Protein AF-A0A2V2XGJ8-F1 (afdb_monomer_lite)

InterPro domains:
  IPR036691 Endonuclease/exonuclease/phosphatase superfamily [SSF56219] (13-63)

pLDDT: mean 72.67, std 12.65, range [41.47, 87.88]

Sequence (64 aa):
MLPGTDLLETIAVRAFSQGCPSICVVNLYNPPTATVQRFSFIIAILRSGPAAIIAGELNLHHGL

Structure (mmCIF, N/CA/C/O backbone):
data_AF-A0A2V2XGJ8-F1
#
_entry.id   AF-A0A2V2XGJ8-F1
#
loop_
_atom_site.group_PDB
_atom_site.id
_atom_site.type_symbol
_atom_site.label_atom_id
_atom_site.label_alt_id
_atom_site.label_comp_id
_atom_site.label_asym_id
_atom_site.label_entity_id
_atom_site.label_seq_id
_atom_site.pdbx_PDB_ins_code
_atom_site.Cartn_x
_atom_site.Cartn_y
_atom_site.Cartn_z
_atom_site.occupancy
_atom_site.B_iso_or_equiv
_atom_site.auth_seq_id
_atom_site.auth_comp_id
_atom_site.auth_asym_id
_atom_site.auth_atom_id
_atom_site.pdbx_PDB_model_num
ATOM 1 N N . MET A 1 1 ? 5.166 17.107 -11.160 1.00 44.16 1 MET A N 1
ATOM 2 C CA . MET A 1 1 ? 4.975 15.726 -11.650 1.00 44.16 1 MET A CA 1
ATOM 3 C C . MET A 1 1 ? 3.620 15.670 -12.323 1.00 44.16 1 MET A C 1
ATOM 5 O O . MET A 1 1 ? 2.648 16.053 -11.681 1.00 44.16 1 MET A O 1
ATOM 9 N N . LEU A 1 2 ? 3.569 15.309 -13.609 1.00 41.47 2 LEU A N 1
ATOM 10 C CA . LEU A 1 2 ? 2.296 15.057 -14.283 1.00 41.47 2 LEU A CA 1
ATOM 11 C C . LEU A 1 2 ? 1.693 13.754 -13.727 1.00 41.47 2 LEU A C 1
ATOM 13 O O . LEU A 1 2 ? 2.433 12.788 -13.535 1.00 41.47 2 LEU A O 1
ATOM 17 N N . PRO A 1 3 ? 0.381 13.707 -13.455 1.00 41.53 3 PRO A N 1
ATOM 18 C CA . PRO A 1 3 ? -0.284 12.463 -13.095 1.00 41.53 3 PRO A CA 1
ATOM 19 C C . PRO A 1 3 ? -0.244 11.528 -14.312 1.00 41.53 3 PRO A C 1
ATOM 21 O O . PRO A 1 3 ? -0.750 11.883 -15.373 1.00 41.53 3 PRO A O 1
ATOM 24 N N . GLY A 1 4 ? 0.406 10.369 -14.177 1.00 48.53 4 GLY A N 1
ATOM 25 C CA . GLY A 1 4 ? 0.492 9.354 -15.238 1.00 48.53 4 GLY A CA 1
ATOM 26 C C . GLY A 1 4 ? 1.896 9.037 -15.765 1.00 48.53 4 GLY A C 1
ATOM 27 O O . GLY A 1 4 ? 2.020 8.194 -16.644 1.00 48.53 4 GLY A O 1
ATOM 28 N N . THR A 1 5 ? 2.954 9.665 -15.240 1.00 47.94 5 THR A N 1
ATOM 29 C CA . THR A 1 5 ? 4.355 9.325 -15.585 1.00 47.94 5 THR A CA 1
ATOM 30 C C . THR A 1 5 ? 5.086 8.507 -14.519 1.00 47.94 5 THR A C 1
ATOM 32 O O . THR A 1 5 ? 6.290 8.292 -14.640 1.00 47.94 5 THR A O 1
ATOM 35 N N . ASP A 1 6 ? 4.399 8.056 -13.469 1.00 53.00 6 ASP A N 1
ATOM 36 C CA . ASP A 1 6 ? 4.960 7.033 -12.592 1.00 53.00 6 ASP A CA 1
ATOM 37 C C . ASP A 1 6 ? 4.807 5.691 -13.315 1.00 53.00 6 ASP A C 1
ATOM 39 O O . ASP A 1 6 ? 3.711 5.159 -13.446 1.00 53.00 6 ASP A O 1
ATOM 43 N N . LEU A 1 7 ? 5.927 5.155 -13.807 1.00 59.66 7 LEU A N 1
ATOM 44 C CA . LEU A 1 7 ? 6.053 3.813 -14.400 1.00 59.66 7 LEU A CA 1
ATOM 45 C C . LEU A 1 7 ? 5.525 2.684 -13.492 1.00 59.66 7 LEU A C 1
ATOM 47 O O . LEU A 1 7 ? 5.393 1.545 -13.933 1.00 59.66 7 LEU A O 1
ATOM 51 N N . LEU A 1 8 ? 5.257 3.008 -12.227 1.00 62.88 8 LEU A N 1
ATOM 52 C CA . LEU A 1 8 ? 4.795 2.111 -11.192 1.00 62.88 8 LEU A CA 1
ATOM 53 C C . LEU A 1 8 ? 3.297 2.322 -10.976 1.00 62.88 8 LEU A C 1
ATOM 55 O O . LEU A 1 8 ? 2.862 3.317 -10.385 1.00 62.88 8 LEU A O 1
ATOM 59 N N . GLU A 1 9 ? 2.504 1.372 -11.454 1.00 65.50 9 GLU A N 1
ATOM 60 C CA . GLU A 1 9 ? 1.072 1.385 -11.210 1.00 65.50 9 GLU A CA 1
ATOM 61 C C . GLU A 1 9 ? 0.844 1.120 -9.720 1.00 65.50 9 GLU A C 1
ATOM 63 O O . GLU A 1 9 ? 1.280 0.110 -9.163 1.00 65.50 9 GLU A O 1
ATOM 68 N N . THR A 1 10 ? 0.226 2.089 -9.049 1.00 70.81 10 THR A N 1
ATOM 69 C CA . THR A 1 10 ? 0.041 2.068 -7.599 1.00 70.81 10 THR A CA 1
ATOM 70 C C . THR A 1 10 ? -1.430 2.243 -7.282 1.00 70.81 10 THR A C 1
ATOM 72 O O . THR A 1 10 ? -2.015 3.283 -7.584 1.00 70.81 10 THR A O 1
ATOM 75 N N . ILE A 1 11 ? -2.018 1.254 -6.617 1.00 78.69 11 ILE A N 1
ATOM 76 C CA . ILE A 1 11 ? -3.373 1.349 -6.076 1.00 78.69 11 ILE A CA 1
ATOM 77 C C . ILE A 1 11 ? -3.254 1.463 -4.562 1.00 78.69 11 ILE A C 1
ATOM 79 O O . ILE A 1 11 ? -2.764 0.548 -3.905 1.00 78.69 11 ILE A O 1
ATOM 83 N N . ALA A 1 12 ? -3.710 2.582 -4.002 1.00 82.19 12 ALA A N 1
ATOM 84 C CA . ALA A 1 12 ? -3.755 2.802 -2.562 1.00 82.19 12 ALA A CA 1
ATOM 85 C C . ALA A 1 12 ? -5.208 2.859 -2.084 1.00 82.19 12 ALA A C 1
ATOM 87 O O . ALA A 1 12 ? -6.001 3.669 -2.564 1.00 82.19 12 ALA A O 1
ATOM 88 N N . VAL A 1 13 ? -5.550 2.014 -1.114 1.00 83.25 13 VAL A N 1
ATOM 89 C CA . VAL A 1 13 ? -6.875 1.944 -0.497 1.00 83.25 13 VAL A CA 1
ATOM 90 C C . VAL A 1 13 ? -6.729 2.145 1.001 1.00 83.25 13 VAL A C 1
ATOM 92 O O . VAL A 1 13 ? -5.898 1.516 1.647 1.00 83.25 13 VAL A O 1
ATOM 95 N N . ARG A 1 14 ? -7.561 3.008 1.582 1.00 86.19 14 ARG A N 1
ATOM 96 C CA . ARG A 1 14 ? -7.641 3.159 3.035 1.00 86.19 14 ARG A CA 1
ATOM 97 C C . ARG A 1 14 ? -8.836 2.376 3.553 1.00 86.19 14 ARG A C 1
ATOM 99 O O . ARG A 1 14 ? -9.974 2.708 3.236 1.00 86.19 14 ARG A O 1
ATOM 106 N N . ALA A 1 15 ? -8.570 1.352 4.352 1.00 85.12 15 ALA A N 1
ATOM 107 C CA . ALA A 1 15 ? -9.599 0.583 5.026 1.00 85.12 15 ALA A CA 1
ATOM 108 C C . ALA A 1 15 ? -9.889 1.197 6.400 1.00 85.12 15 ALA A C 1
ATOM 110 O O . ALA A 1 15 ? -8.980 1.482 7.185 1.00 85.12 15 ALA A O 1
ATOM 111 N N 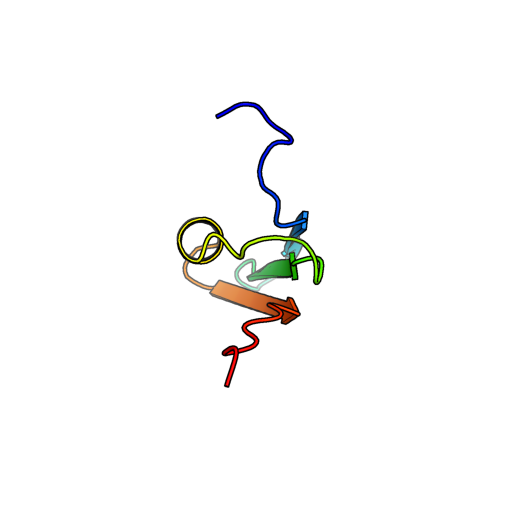. PHE A 1 16 ? -11.174 1.390 6.683 1.00 86.19 16 PHE A N 1
ATOM 112 C CA . PHE A 1 16 ? -11.679 1.837 7.973 1.00 86.19 16 PHE A CA 1
ATOM 113 C C . PHE A 1 16 ? -12.499 0.702 8.572 1.00 86.19 16 PHE A C 1
ATOM 115 O O . PHE A 1 16 ? -13.453 0.237 7.953 1.00 86.19 16 PHE A O 1
ATOM 122 N N . SER A 1 17 ? -12.129 0.259 9.770 1.00 81.25 17 SER A N 1
ATOM 123 C CA . SER A 1 17 ? -12.936 -0.675 10.553 1.00 81.25 17 SER A CA 1
ATOM 124 C C . SER A 1 17 ? -13.564 0.080 11.720 1.00 81.25 17 SER A C 1
ATOM 126 O O . SER A 1 17 ? -12.919 0.943 12.322 1.00 81.25 17 SER A O 1
ATOM 128 N N . GLN A 1 18 ? -14.826 -0.213 12.037 1.00 83.69 18 GLN A N 1
ATOM 129 C CA . GLN A 1 18 ? -15.499 0.414 13.173 1.00 83.69 18 GLN A CA 1
ATOM 130 C C . GLN A 1 18 ? -14.767 0.062 14.473 1.00 83.69 18 GLN A C 1
ATOM 132 O O . GLN A 1 18 ? -14.601 -1.106 14.808 1.00 83.69 18 GLN A O 1
ATOM 137 N N . GLY A 1 19 ? -14.321 1.089 15.199 1.00 84.31 19 GLY A N 1
ATOM 138 C CA . GLY A 1 19 ? -13.600 0.924 16.462 1.00 84.31 19 GLY A CA 1
ATOM 139 C C . GLY A 1 19 ? -12.098 0.645 16.333 1.00 84.31 19 GLY A C 1
ATOM 140 O O . GLY A 1 19 ? -11.451 0.430 17.354 1.00 84.31 19 GLY A O 1
ATOM 141 N N . CYS A 1 20 ? -11.515 0.678 15.127 1.00 78.56 20 CYS A N 1
ATOM 142 C CA . CYS A 1 20 ? -10.071 0.514 14.929 1.00 78.56 20 CYS A CA 1
ATOM 143 C C . CYS A 1 20 ? -9.446 1.686 14.151 1.00 78.56 20 CYS A C 1
ATOM 145 O O . CYS A 1 20 ? -10.127 2.338 13.354 1.00 78.56 20 CYS A O 1
ATOM 147 N N . PRO A 1 21 ? -8.135 1.940 14.323 1.00 82.25 21 PRO A N 1
ATOM 148 C CA . PRO A 1 21 ? -7.400 2.865 13.467 1.00 82.25 21 PRO A CA 1
ATOM 149 C C . PRO A 1 21 ? -7.468 2.441 11.993 1.00 82.25 21 PRO A C 1
ATOM 151 O O . PRO A 1 21 ? -7.409 1.252 11.678 1.00 82.25 21 PRO A O 1
ATOM 154 N N . SER A 1 22 ? -7.567 3.413 11.081 1.00 86.38 22 SER A N 1
ATOM 155 C CA . SER A 1 22 ? -7.553 3.133 9.640 1.00 86.38 22 SER A CA 1
ATOM 156 C C . SER A 1 22 ? -6.213 2.538 9.210 1.00 86.38 22 SER A C 1
ATOM 158 O O . SER A 1 22 ? -5.172 3.039 9.641 1.00 86.38 22 SER A O 1
ATOM 160 N N . ILE A 1 23 ? -6.234 1.578 8.289 1.00 87.88 23 ILE A N 1
ATOM 161 C CA . ILE A 1 23 ? -5.028 1.007 7.682 1.00 87.88 23 ILE A CA 1
ATOM 162 C C . ILE A 1 23 ? -4.960 1.367 6.197 1.00 87.88 23 ILE A C 1
ATOM 164 O O . ILE A 1 23 ? -5.967 1.330 5.489 1.00 87.88 23 ILE A O 1
ATOM 168 N N . CYS A 1 24 ? -3.781 1.761 5.724 1.00 87.06 24 CYS A N 1
ATOM 169 C CA . CYS A 1 24 ? -3.530 1.985 4.303 1.00 87.06 24 CYS A CA 1
ATOM 170 C C . CYS A 1 24 ? -3.031 0.682 3.674 1.00 87.06 24 CYS A C 1
ATOM 172 O O . CYS A 1 24 ? -2.081 0.089 4.172 1.00 87.06 24 CYS A O 1
ATOM 174 N N . VAL A 1 25 ? -3.645 0.231 2.591 1.00 86.06 25 VAL A N 1
ATOM 175 C CA . VAL A 1 25 ? -3.175 -0.903 1.796 1.00 86.06 25 VAL A CA 1
ATOM 176 C C . VAL A 1 25 ? -2.742 -0.363 0.450 1.00 86.06 25 VAL A C 1
ATOM 178 O O . VAL A 1 25 ? -3.536 0.249 -0.261 1.00 86.06 25 VAL A O 1
ATOM 181 N N . VAL A 1 26 ? -1.479 -0.576 0.111 1.00 84.44 26 VAL A N 1
ATOM 182 C CA . VAL A 1 26 ? -0.904 -0.145 -1.157 1.00 84.44 26 VAL A CA 1
ATOM 183 C C . VAL A 1 26 ? -0.483 -1.380 -1.932 1.00 84.44 26 VAL A C 1
ATOM 185 O O . VAL A 1 26 ? 0.363 -2.140 -1.466 1.00 84.44 26 VAL A O 1
ATOM 188 N N . ASN A 1 27 ? -1.087 -1.578 -3.101 1.00 84.62 27 ASN A N 1
ATOM 189 C CA . ASN A 1 27 ? -0.654 -2.572 -4.068 1.00 84.62 27 ASN A CA 1
ATOM 190 C C . ASN A 1 27 ? 0.187 -1.896 -5.149 1.00 84.62 27 ASN A C 1
ATOM 192 O O . ASN A 1 27 ? -0.229 -0.894 -5.737 1.00 84.62 27 ASN A O 1
ATOM 196 N N . LEU A 1 28 ? 1.362 -2.455 -5.393 1.00 79.62 28 LEU A N 1
ATOM 197 C CA . LEU A 1 28 ? 2.361 -1.928 -6.304 1.00 79.62 28 LEU A CA 1
ATOM 198 C C . LEU A 1 28 ? 2.572 -2.911 -7.446 1.00 79.62 28 LEU A C 1
ATOM 200 O O . LEU A 1 28 ? 2.762 -4.108 -7.236 1.00 79.62 28 LEU A O 1
ATOM 204 N N . TYR A 1 29 ? 2.587 -2.400 -8.663 1.00 76.62 29 TYR A N 1
ATOM 205 C CA . TYR A 1 29 ? 2.925 -3.187 -9.830 1.00 76.62 29 TYR A CA 1
ATOM 206 C C . TYR A 1 29 ? 3.970 -2.441 -10.646 1.00 76.62 29 TYR A C 1
ATOM 208 O O . TYR A 1 29 ? 3.716 -1.361 -11.181 1.00 76.62 29 TYR A O 1
ATOM 216 N N . ASN A 1 30 ? 5.167 -3.020 -10.721 1.00 74.31 30 ASN A N 1
ATOM 217 C CA . ASN A 1 30 ? 6.196 -2.560 -11.636 1.00 74.31 30 ASN A CA 1
ATOM 218 C C . ASN A 1 30 ? 6.224 -3.471 -12.871 1.00 74.31 30 ASN A C 1
ATOM 220 O O . ASN A 1 30 ? 6.595 -4.635 -12.730 1.00 74.31 30 ASN A O 1
ATOM 224 N N . PRO A 1 31 ? 5.882 -2.990 -14.077 1.00 70.81 31 PRO A N 1
ATOM 225 C CA . PRO A 1 31 ? 6.013 -3.776 -15.300 1.00 70.81 31 PRO A CA 1
ATOM 226 C C . PRO A 1 31 ? 7.459 -4.273 -15.503 1.00 70.81 31 PRO A C 1
ATOM 228 O O . PRO A 1 31 ? 8.394 -3.535 -15.205 1.00 70.81 31 PRO A O 1
ATOM 231 N N . PRO A 1 32 ? 7.694 -5.465 -16.079 1.00 66.38 32 PRO A N 1
ATOM 232 C CA . PRO A 1 32 ? 9.052 -5.971 -16.333 1.00 66.38 32 PRO A CA 1
ATOM 233 C C . PRO A 1 32 ? 9.913 -5.052 -17.218 1.00 66.38 32 PRO A C 1
ATOM 235 O O . PRO A 1 32 ? 11.136 -5.071 -17.145 1.00 66.38 32 PRO A O 1
ATOM 238 N N . THR A 1 33 ? 9.272 -4.239 -18.061 1.00 65.25 33 THR A N 1
ATOM 239 C CA . THR A 1 33 ? 9.911 -3.248 -18.941 1.00 65.25 33 THR A CA 1
ATOM 240 C C . THR A 1 33 ? 10.139 -1.894 -18.268 1.00 6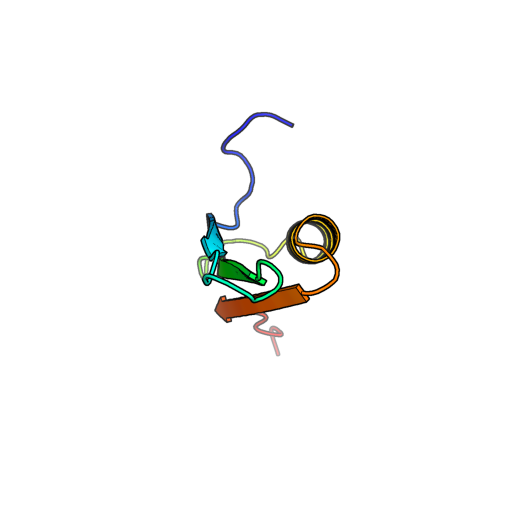5.25 33 THR A C 1
ATOM 242 O O . THR A 1 33 ? 10.774 -1.017 -18.853 1.00 65.25 33 THR A O 1
ATOM 245 N N . ALA A 1 34 ? 9.616 -1.700 -17.058 1.00 62.56 34 ALA A N 1
ATOM 246 C CA . ALA A 1 34 ? 9.751 -0.467 -16.314 1.00 62.56 34 ALA A CA 1
ATOM 247 C C . ALA A 1 34 ? 11.047 -0.475 -15.505 1.00 62.56 34 ALA A C 1
ATOM 249 O O . ALA A 1 34 ? 11.238 -1.289 -14.598 1.00 62.56 34 ALA A O 1
ATOM 250 N N . THR A 1 35 ? 11.925 0.485 -15.797 1.00 62.34 35 THR A N 1
ATOM 251 C CA . THR A 1 35 ? 13.059 0.802 -14.931 1.00 62.34 35 THR A CA 1
ATOM 252 C C . THR A 1 35 ? 12.499 1.252 -13.587 1.00 62.34 35 THR A C 1
ATOM 254 O O . THR A 1 35 ? 12.019 2.381 -13.467 1.00 62.34 35 THR A O 1
ATOM 257 N N . VAL A 1 36 ? 12.532 0.362 -12.589 1.00 62.25 36 VAL A N 1
ATOM 258 C CA . VAL A 1 36 ? 12.048 0.642 -11.232 1.00 62.25 36 VAL A CA 1
ATOM 259 C C . VAL A 1 36 ? 12.692 1.934 -10.744 1.00 62.25 36 VAL A C 1
ATOM 261 O O . VAL A 1 36 ? 13.876 1.965 -10.395 1.00 62.25 36 VAL A O 1
ATOM 264 N N . GLN A 1 37 ? 11.912 3.009 -10.652 1.00 65.25 37 GLN A N 1
ATOM 265 C CA . GLN A 1 37 ? 12.332 4.173 -9.892 1.00 65.25 37 GLN A CA 1
ATOM 266 C C . GLN A 1 37 ? 12.179 3.805 -8.418 1.00 65.25 37 GLN A C 1
ATOM 268 O O . GLN A 1 37 ? 11.135 4.030 -7.815 1.00 65.25 37 GLN A O 1
ATOM 273 N N . ARG A 1 38 ? 13.228 3.213 -7.825 1.00 63.75 38 ARG A N 1
ATOM 274 C CA . ARG A 1 38 ? 13.272 2.845 -6.391 1.00 63.75 38 ARG A CA 1
ATOM 275 C C . ARG A 1 38 ? 12.825 4.001 -5.485 1.00 63.75 38 ARG A C 1
ATOM 277 O O . ARG A 1 38 ? 12.284 3.774 -4.409 1.00 63.75 38 ARG A O 1
ATOM 284 N N . PHE A 1 39 ? 13.004 5.238 -5.946 1.00 67.88 39 PHE A N 1
ATOM 285 C CA . PHE A 1 39 ? 12.496 6.441 -5.298 1.00 67.88 39 PHE A CA 1
ATOM 286 C C . PHE A 1 39 ? 10.963 6.535 -5.257 1.00 67.88 39 PHE A C 1
ATOM 288 O O . PHE A 1 39 ? 10.433 6.848 -4.195 1.00 67.88 39 PHE A O 1
ATOM 295 N N . SER A 1 40 ? 10.236 6.225 -6.335 1.00 71.81 40 SER A N 1
ATOM 296 C CA . SER A 1 40 ? 8.762 6.270 -6.345 1.00 71.81 40 SER A CA 1
ATOM 297 C C . SER A 1 40 ? 8.157 5.289 -5.334 1.00 71.81 40 SER A C 1
ATOM 299 O O . SER A 1 40 ? 7.191 5.626 -4.652 1.00 71.81 40 SER A O 1
ATOM 301 N N . PHE A 1 41 ? 8.791 4.126 -5.143 1.00 72.44 41 PHE A N 1
ATOM 302 C CA . PHE A 1 41 ? 8.430 3.174 -4.088 1.00 72.44 41 PHE A CA 1
ATOM 303 C C . PHE A 1 41 ? 8.565 3.788 -2.690 1.00 72.44 41 PHE A C 1
ATOM 305 O O . PHE A 1 41 ? 7.607 3.798 -1.922 1.00 72.44 41 PHE A O 1
ATOM 312 N N . ILE A 1 42 ? 9.731 4.359 -2.374 1.00 75.19 42 ILE A N 1
ATOM 313 C CA . ILE A 1 42 ? 9.990 4.988 -1.070 1.00 75.19 42 ILE A CA 1
ATOM 314 C C . ILE A 1 42 ? 8.972 6.103 -0.796 1.00 75.19 42 ILE A C 1
ATOM 316 O O . ILE A 1 42 ? 8.444 6.207 0.311 1.00 75.19 42 ILE A O 1
ATOM 320 N N . ILE A 1 43 ? 8.639 6.906 -1.809 1.00 78.44 43 ILE A N 1
ATOM 321 C CA . ILE A 1 43 ? 7.632 7.964 -1.688 1.00 78.44 43 ILE A CA 1
ATOM 322 C C . ILE A 1 43 ? 6.231 7.391 -1.419 1.00 78.44 43 ILE A C 1
ATOM 324 O O . ILE A 1 43 ? 5.506 7.952 -0.594 1.00 78.44 43 ILE A O 1
ATOM 328 N N . ALA A 1 44 ? 5.851 6.274 -2.047 1.00 75.69 44 ALA A N 1
ATOM 329 C CA . ALA A 1 44 ? 4.582 5.600 -1.768 1.00 75.69 44 ALA A CA 1
ATOM 330 C C . ALA A 1 44 ? 4.508 5.107 -0.310 1.00 75.69 44 ALA A C 1
ATOM 332 O O . ALA A 1 44 ? 3.507 5.353 0.366 1.00 75.69 44 ALA A O 1
ATOM 333 N N . ILE A 1 45 ? 5.589 4.516 0.217 1.00 77.31 45 ILE A N 1
ATOM 334 C CA . ILE A 1 45 ? 5.679 4.106 1.632 1.00 77.31 45 ILE A CA 1
ATOM 335 C C . ILE A 1 45 ? 5.491 5.308 2.556 1.00 77.31 45 ILE A C 1
ATOM 337 O O . ILE A 1 45 ? 4.627 5.291 3.432 1.00 77.31 45 ILE A O 1
ATOM 341 N N . LEU A 1 46 ? 6.263 6.375 2.338 1.00 80.88 46 LEU A N 1
ATOM 342 C CA . LEU A 1 46 ? 6.234 7.564 3.193 1.00 80.88 46 LEU A CA 1
ATOM 343 C C . LEU A 1 46 ? 4.856 8.241 3.207 1.00 80.88 46 LEU A C 1
ATOM 345 O O . LEU A 1 46 ? 4.441 8.783 4.229 1.00 80.88 46 LEU A O 1
ATOM 349 N N . ARG A 1 47 ? 4.116 8.176 2.095 1.00 80.56 47 ARG A N 1
ATOM 350 C CA . ARG A 1 47 ? 2.753 8.719 1.985 1.00 80.56 47 ARG A CA 1
ATOM 351 C C . ARG A 1 47 ? 1.671 7.830 2.601 1.00 80.56 47 ARG A C 1
ATOM 353 O O . ARG A 1 47 ? 0.561 8.310 2.820 1.00 80.56 47 ARG A O 1
ATOM 360 N N . SER A 1 48 ? 1.969 6.565 2.893 1.00 78.50 48 SER A N 1
ATOM 361 C CA . SER A 1 48 ? 0.985 5.596 3.396 1.00 78.50 48 SER A CA 1
ATOM 362 C C . SER A 1 48 ? 0.619 5.812 4.871 1.00 78.50 48 SER A C 1
ATOM 364 O O . SER A 1 48 ? -0.485 5.465 5.300 1.00 78.50 48 SER A O 1
ATOM 366 N N . GLY A 1 49 ? 1.507 6.457 5.633 1.00 80.44 49 GLY A N 1
ATOM 367 C CA . GLY A 1 49 ? 1.344 6.694 7.066 1.00 80.44 49 GLY A CA 1
ATOM 368 C C . GLY A 1 49 ? 1.791 5.506 7.934 1.00 80.44 49 GLY A C 1
ATOM 369 O O . GLY A 1 49 ? 2.286 4.508 7.417 1.00 80.44 49 GLY A O 1
ATOM 370 N N . PRO A 1 50 ? 1.639 5.610 9.267 1.00 79.19 50 PRO A N 1
ATOM 371 C CA . PRO A 1 50 ? 2.254 4.685 10.227 1.00 79.19 50 PRO A CA 1
ATOM 372 C C . PRO A 1 50 ? 1.612 3.290 10.268 1.00 79.19 50 PRO A C 1
ATOM 374 O O . PRO A 1 50 ? 2.254 2.336 10.693 1.00 79.19 50 PRO A O 1
ATOM 377 N N . ALA A 1 51 ? 0.358 3.162 9.830 1.00 85.31 51 ALA A N 1
ATOM 378 C CA . ALA A 1 51 ? -0.348 1.891 9.715 1.00 85.31 51 ALA A CA 1
ATOM 379 C C . ALA A 1 51 ? -0.584 1.593 8.232 1.00 85.31 51 ALA A C 1
ATOM 381 O O . ALA A 1 51 ? -1.601 2.000 7.659 1.00 85.31 51 ALA A O 1
ATOM 382 N N . ALA A 1 52 ? 0.387 0.926 7.608 1.00 86.50 52 ALA A N 1
ATOM 383 C CA . ALA A 1 52 ? 0.362 0.619 6.188 1.00 86.50 52 ALA A CA 1
ATOM 384 C C . ALA A 1 52 ? 0.803 -0.820 5.894 1.00 86.50 52 ALA A C 1
ATOM 386 O O . ALA A 1 52 ? 1.764 -1.316 6.477 1.00 86.50 52 ALA A O 1
ATOM 387 N N . ILE A 1 53 ? 0.110 -1.460 4.954 1.00 86.81 53 ILE A N 1
ATOM 388 C CA . ILE A 1 53 ? 0.500 -2.721 4.326 1.00 86.81 53 ILE A CA 1
ATOM 389 C C . ILE A 1 53 ? 0.879 -2.400 2.888 1.00 86.81 53 ILE A C 1
ATOM 391 O O . ILE A 1 53 ? 0.092 -1.807 2.152 1.00 86.81 53 ILE A O 1
ATOM 395 N N . ILE A 1 54 ? 2.081 -2.801 2.496 1.00 84.50 54 ILE A N 1
ATOM 396 C CA . ILE A 1 54 ? 2.590 -2.616 1.143 1.00 84.50 54 ILE A CA 1
ATOM 397 C C . ILE A 1 54 ? 2.792 -4.002 0.544 1.00 84.50 54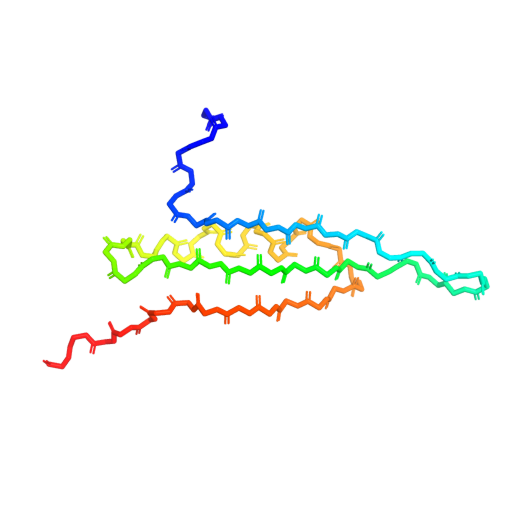 ILE A C 1
ATOM 399 O O . ILE A 1 54 ? 3.527 -4.817 1.099 1.00 84.50 54 ILE A O 1
ATOM 403 N N . ALA A 1 55 ? 2.112 -4.264 -0.563 1.00 84.12 55 ALA A N 1
ATOM 404 C CA . ALA A 1 55 ? 2.163 -5.518 -1.299 1.00 84.12 55 ALA A CA 1
ATOM 405 C C . ALA A 1 55 ? 2.402 -5.233 -2.784 1.00 84.12 55 ALA A C 1
ATOM 407 O O . ALA A 1 55 ? 2.185 -4.110 -3.241 1.00 84.12 55 ALA A O 1
ATOM 408 N N . GLY A 1 56 ? 2.854 -6.236 -3.535 1.00 79.12 56 GLY A N 1
ATOM 409 C CA . GLY A 1 56 ? 3.058 -6.093 -4.972 1.00 79.12 56 GLY A CA 1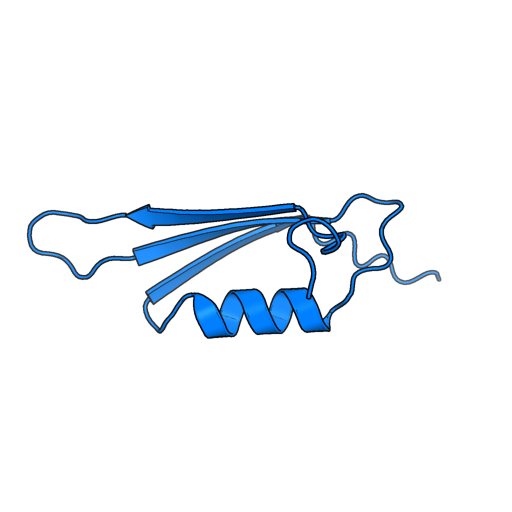
ATOM 410 C C . GLY A 1 56 ? 4.318 -6.754 -5.511 1.00 79.12 56 GLY A C 1
ATOM 411 O O . GLY A 1 56 ? 5.129 -7.280 -4.750 1.00 79.12 56 GLY A O 1
ATOM 412 N N . GLU A 1 57 ? 4.476 -6.685 -6.832 1.00 76.88 57 GLU A N 1
ATOM 413 C CA . GLU A 1 57 ? 5.659 -7.165 -7.550 1.00 76.88 57 GLU A CA 1
ATOM 414 C C . GLU A 1 57 ? 6.521 -5.975 -7.972 1.00 76.88 57 GLU A C 1
ATOM 416 O O . GLU A 1 57 ? 6.049 -5.049 -8.641 1.00 76.88 57 GLU A O 1
ATOM 421 N N . LEU A 1 58 ? 7.795 -6.003 -7.578 1.00 72.44 58 LEU A N 1
ATOM 422 C CA . LEU A 1 58 ? 8.728 -4.909 -7.829 1.00 72.44 58 LEU A CA 1
ATOM 423 C C . LEU A 1 58 ? 9.702 -5.222 -8.969 1.00 72.44 58 LEU A C 1
ATOM 425 O O . LEU A 1 58 ? 10.360 -4.301 -9.438 1.00 72.44 58 LEU A O 1
ATOM 429 N N . ASN A 1 59 ? 9.787 -6.472 -9.447 1.00 70.88 59 ASN A N 1
ATOM 430 C CA . ASN A 1 59 ? 10.635 -6.871 -10.576 1.00 70.88 59 ASN A CA 1
ATOM 431 C C . ASN A 1 59 ? 12.073 -6.316 -10.463 1.00 70.88 59 ASN A C 1
ATOM 433 O O . ASN A 1 59 ? 12.652 -5.823 -11.430 1.00 70.88 59 ASN A O 1
ATOM 437 N N . LEU A 1 60 ? 12.670 -6.392 -9.264 1.00 69.44 60 LEU A N 1
ATOM 438 C CA . LEU A 1 60 ? 14.031 -5.914 -8.964 1.00 69.44 60 LEU A CA 1
ATOM 439 C C . LEU A 1 60 ? 15.129 -6.819 -9.550 1.00 69.44 60 LEU A C 1
ATOM 441 O O . LEU A 1 60 ? 16.167 -6.997 -8.910 1.00 69.44 60 LEU A O 1
ATOM 445 N N . HIS A 1 61 ? 14.915 -7.416 -10.725 1.00 68.50 61 HIS A N 1
ATOM 446 C CA . HIS A 1 61 ? 15.893 -8.304 -11.342 1.00 68.50 6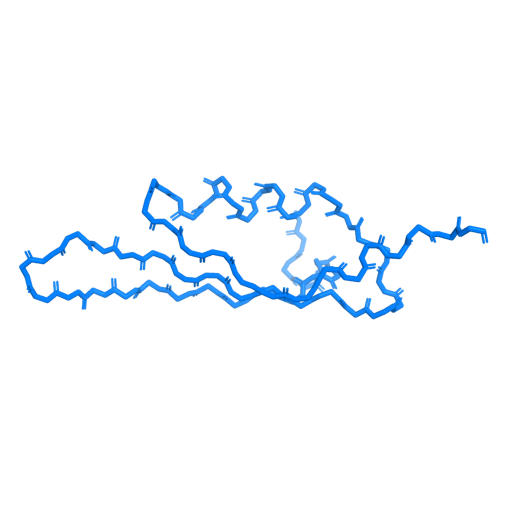1 HIS A CA 1
ATOM 447 C C . HIS A 1 61 ? 17.258 -7.609 -11.403 1.00 68.50 61 HIS A C 1
ATOM 449 O O . HIS A 1 61 ? 17.459 -6.626 -12.117 1.00 68.50 61 HIS A O 1
ATOM 455 N N . HIS A 1 62 ? 18.195 -8.118 -10.602 1.00 58.34 62 HIS A N 1
ATOM 456 C CA . HIS A 1 62 ? 19.608 -7.844 -10.775 1.00 58.34 62 HIS A CA 1
ATOM 457 C C . HIS A 1 62 ? 19.971 -8.549 -12.079 1.00 58.34 62 HIS A C 1
ATOM 459 O O . HIS A 1 62 ? 19.868 -9.774 -12.153 1.00 58.34 62 HIS A O 1
ATOM 465 N N . GLY A 1 63 ? 20.311 -7.789 -13.120 1.00 52.31 63 GLY A N 1
ATOM 466 C CA . GLY A 1 63 ? 21.025 -8.367 -14.250 1.00 52.31 63 GLY A CA 1
ATOM 467 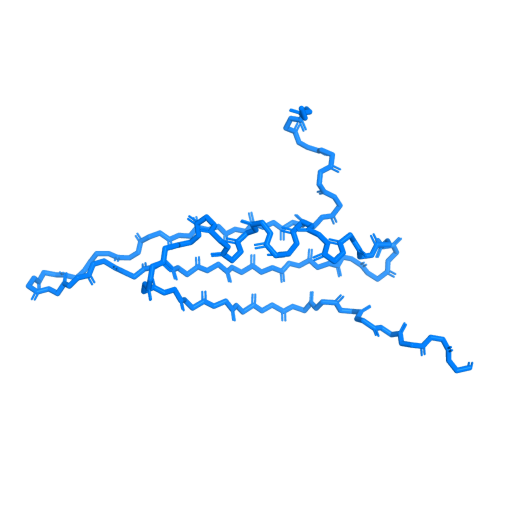C C . GLY A 1 63 ? 22.326 -8.939 -13.700 1.00 52.31 63 GLY A C 1
ATOM 468 O O . GLY A 1 63 ? 23.196 -8.169 -13.296 1.00 52.31 63 GLY A O 1
ATOM 469 N N . LEU A 1 64 ? 22.382 -10.264 -13.566 1.00 44.81 64 LEU A N 1
ATOM 470 C CA . LEU A 1 64 ? 23.631 -11.006 -13.430 1.00 44.81 64 LEU A CA 1
ATOM 471 C C . LEU A 1 64 ? 24.304 -11.072 -14.799 1.00 44.81 64 LEU A C 1
ATOM 473 O O . LEU A 1 64 ? 23.569 -11.291 -15.791 1.00 44.81 64 LEU A O 1
#

Secondary structure (DSSP, 8-state):
--TT--SSEEEEEEE--TTS--EEEEEEE--TTS---HHHHHHHHHHH-SSEEEEEE-------

Radius of gyration: 13.54 Å; chains: 1; bounding box: 39×27×35 Å

Foldseek 3Di:
DDPPPQLKDKDWDWDDDVPDDIAIEIEIEHPLPHPQPVVVVVVVVVVRDDHYDYYYDRNPDDPD

Organism: Trypanosoma cruzi (NCBI:txid5693)